Protein AF-A0A2I0D7V6-F1 (afdb_monomer_lite)

Foldseek 3Di:
DVQQDDFDPVQVLECSVVLSVLSVVVPDPDDDDPDDPDDDDDDCPDSCNPVVLVHLVVQLVSLVVNDDPDDVSVCSNVVSVVVNVDDPVRVVVVVVVVPD

Radius of gyration: 15.35 Å; chains: 1; bounding box: 47×31×30 Å

Structure (mmCIF, N/CA/C/O backbone):
data_AF-A0A2I0D7V6-F1
#
_entry.id   AF-A0A2I0D7V6-F1
#
loop_
_atom_site.group_PDB
_atom_site.id
_atom_site.type_symbol
_atom_site.label_atom_id
_atom_site.label_alt_id
_atom_site.label_comp_id
_atom_site.label_asym_id
_atom_site.label_entity_id
_atom_site.label_seq_id
_atom_site.pdbx_PDB_ins_code
_atom_site.Cartn_x
_atom_site.Cartn_y
_atom_site.Cartn_z
_atom_site.occupancy
_atom_site.B_iso_or_equiv
_atom_site.auth_seq_id
_atom_site.auth_comp_id
_atom_site.auth_asym_id
_atom_site.auth_atom_id
_atom_site.pdbx_PDB_model_num
ATOM 1 N N . ILE A 1 1 ? -17.480 -11.153 3.164 1.00 67.88 1 ILE A N 1
ATOM 2 C CA . ILE A 1 1 ? -17.990 -10.578 1.887 1.00 67.88 1 ILE A CA 1
ATOM 3 C C . ILE A 1 1 ? -19.331 -9.864 2.064 1.00 67.88 1 ILE A C 1
ATOM 5 O O . ILE A 1 1 ? -19.375 -8.680 1.766 1.00 67.88 1 ILE A O 1
ATOM 9 N N . ARG A 1 2 ? -20.379 -10.496 2.623 1.00 86.50 2 ARG A N 1
ATOM 10 C 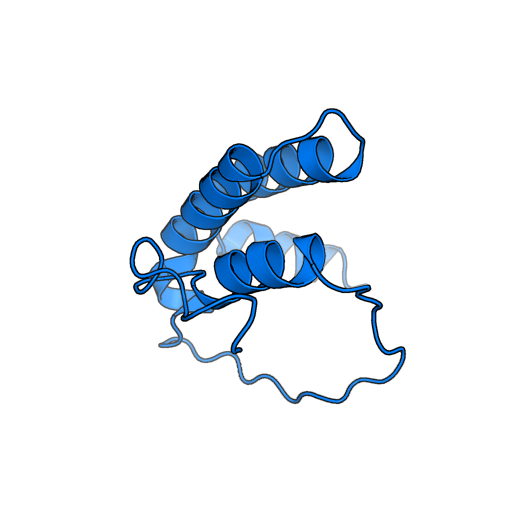CA . ARG A 1 2 ? -21.712 -9.866 2.809 1.00 86.50 2 ARG A CA 1
ATOM 11 C C . ARG A 1 2 ? -21.682 -8.461 3.445 1.00 86.50 2 ARG A C 1
ATOM 13 O O . ARG A 1 2 ? -22.418 -7.591 3.012 1.00 86.50 2 ARG A O 1
ATOM 20 N N . L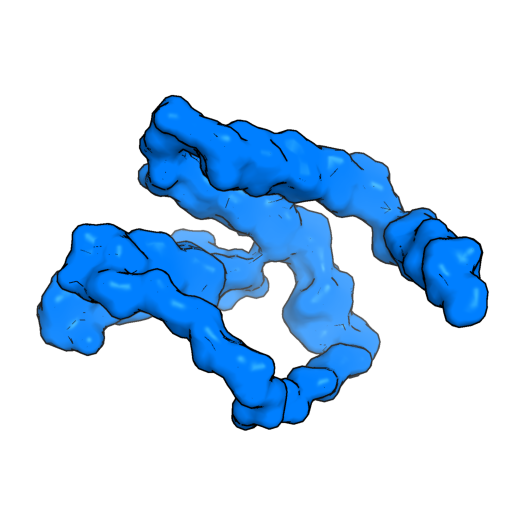YS A 1 3 ? -20.789 -8.223 4.416 1.00 89.62 3 LYS A N 1
ATOM 21 C CA . LYS A 1 3 ? -20.640 -6.921 5.100 1.00 89.62 3 LYS A CA 1
ATOM 22 C C . LYS A 1 3 ? -19.819 -5.872 4.331 1.00 89.62 3 LYS A C 1
ATOM 24 O O . LYS A 1 3 ? -20.085 -4.687 4.455 1.00 89.62 3 LYS A O 1
ATOM 29 N N . VAL A 1 4 ? -18.805 -6.297 3.577 1.00 90.06 4 VAL A N 1
ATOM 30 C CA . VAL A 1 4 ? -17.781 -5.412 2.974 1.00 90.06 4 VAL A CA 1
ATOM 31 C C . VAL A 1 4 ? -18.062 -5.154 1.487 1.00 90.06 4 VAL A C 1
ATOM 33 O O . VAL A 1 4 ? -17.552 -4.200 0.895 1.00 90.06 4 VAL A O 1
ATOM 36 N N . GLY A 1 5 ? -18.890 -5.995 0.866 1.00 92.38 5 GLY A N 1
ATOM 37 C CA . GLY A 1 5 ? -19.150 -5.995 -0.567 1.00 92.38 5 GLY A CA 1
ATOM 38 C C . GLY A 1 5 ? -17.949 -6.482 -1.381 1.00 92.38 5 GLY A C 1
ATOM 39 O O . GLY A 1 5 ? -17.081 -7.196 -0.877 1.00 92.38 5 GLY A O 1
ATOM 40 N N . ASN A 1 6 ? -17.914 -6.074 -2.648 1.00 93.44 6 ASN A N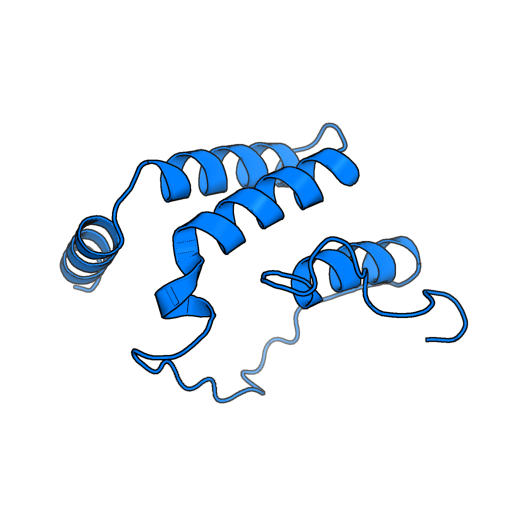 1
ATOM 41 C CA . ASN A 1 6 ? -16.913 -6.509 -3.621 1.00 93.44 6 ASN A CA 1
ATOM 42 C C . ASN A 1 6 ? -15.638 -5.650 -3.592 1.00 93.44 6 ASN A C 1
ATOM 44 O O . ASN A 1 6 ? -15.565 -4.594 -2.940 1.00 93.44 6 ASN A O 1
ATOM 48 N N . TYR A 1 7 ? -14.638 -6.109 -4.346 1.00 94.31 7 TYR A N 1
ATOM 49 C CA . TYR A 1 7 ? -13.409 -5.370 -4.603 1.00 94.31 7 TYR A CA 1
ATOM 50 C C . TYR A 1 7 ? -13.689 -3.989 -5.225 1.00 94.31 7 TYR A C 1
ATOM 52 O O . TYR A 1 7 ? -14.518 -3.876 -6.132 1.00 94.31 7 TYR A O 1
ATOM 60 N N . PRO A 1 8 ? -12.974 -2.928 -4.807 1.00 93.31 8 PRO A N 1
ATOM 61 C CA . PRO A 1 8 ? -13.159 -1.595 -5.373 1.00 93.31 8 PRO A CA 1
ATOM 62 C C . PRO A 1 8 ? -12.769 -1.532 -6.855 1.00 93.31 8 PRO A C 1
ATOM 64 O O . PRO A 1 8 ? -11.623 -1.793 -7.222 1.00 93.31 8 PRO A O 1
ATOM 67 N N . TYR A 1 9 ? -13.695 -1.115 -7.720 1.00 94.88 9 TYR A N 1
ATOM 68 C CA . TYR A 1 9 ? -13.440 -1.018 -9.164 1.00 94.88 9 TYR A CA 1
ATOM 69 C C . TYR A 1 9 ? -12.459 0.113 -9.540 1.00 94.88 9 TYR A C 1
ATOM 71 O O . TYR A 1 9 ? -11.718 -0.006 -10.524 1.00 94.88 9 TYR A O 1
ATOM 79 N N . LYS A 1 10 ? -12.395 1.180 -8.722 1.00 95.06 10 LYS A N 1
ATOM 80 C CA . LYS A 1 10 ? -11.469 2.329 -8.859 1.00 95.06 10 LYS A CA 1
ATOM 81 C C . LYS A 1 10 ? -10.010 1.879 -9.023 1.00 95.06 10 LYS A C 1
ATOM 83 O O . LYS A 1 10 ? -9.290 2.422 -9.855 1.00 95.06 10 LYS A O 1
ATOM 88 N N . TYR A 1 11 ? -9.601 0.833 -8.302 1.00 95.75 11 TYR A N 1
ATOM 89 C CA . TYR A 1 11 ? -8.209 0.372 -8.223 1.00 95.75 11 TYR A CA 1
ATOM 90 C C . TYR A 1 11 ? -7.940 -0.945 -8.974 1.00 95.75 11 TYR A C 1
ATOM 92 O O . TYR A 1 11 ? -6.883 -1.548 -8.816 1.00 95.75 11 TYR A O 1
ATOM 100 N N . ARG A 1 12 ? -8.847 -1.387 -9.858 1.00 94.69 12 ARG A N 1
ATOM 101 C CA . ARG A 1 12 ? -8.744 -2.676 -10.584 1.00 94.69 12 ARG A CA 1
ATOM 102 C C . ARG A 1 12 ? -7.456 -2.880 -11.389 1.00 94.69 12 ARG A C 1
ATOM 104 O O . ARG A 1 12 ? -7.056 -4.001 -11.664 1.00 94.69 12 ARG A O 1
ATOM 111 N N . ARG A 1 13 ? -6.808 -1.789 -11.813 1.00 93.06 13 ARG A N 1
ATOM 112 C CA . ARG A 1 13 ? -5.585 -1.843 -12.629 1.00 93.06 13 ARG A CA 1
ATOM 113 C C . ARG A 1 13 ? -4.318 -2.097 -11.799 1.00 93.06 13 ARG A C 1
ATOM 115 O O . ARG A 1 13 ? -3.312 -2.488 -12.395 1.00 93.06 13 ARG A O 1
ATOM 122 N N . ALA A 1 14 ? -4.354 -1.806 -10.492 1.00 95.25 14 ALA A N 1
ATOM 123 C CA . ALA A 1 14 ? -3.240 -1.888 -9.544 1.00 95.25 14 ALA A CA 1
ATOM 124 C C . ALA A 1 14 ? -3.712 -1.551 -8.110 1.00 95.25 14 ALA A C 1
ATOM 126 O O . ALA A 1 14 ? -4.366 -0.525 -7.921 1.00 95.25 14 ALA A O 1
ATOM 127 N N . SER A 1 15 ? -3.298 -2.341 -7.110 1.00 96.06 15 SER A N 1
ATOM 128 C CA . SER A 1 15 ? -3.590 -2.121 -5.674 1.00 96.06 15 SER A CA 1
ATOM 129 C C . SER A 1 15 ? -5.064 -2.287 -5.271 1.00 96.06 15 SER A C 1
ATOM 131 O O . SER A 1 15 ? -5.534 -1.672 -4.312 1.00 96.06 15 SER A O 1
ATOM 133 N N . GLN A 1 16 ? -5.804 -3.116 -6.009 1.00 96.12 16 GLN A N 1
ATOM 134 C CA . GLN A 1 16 ? -7.206 -3.429 -5.727 1.00 96.12 16 GLN A CA 1
ATOM 135 C C . GLN A 1 16 ? -7.381 -4.186 -4.403 1.00 96.12 16 GLN A C 1
ATOM 137 O O . GLN A 1 16 ? -8.291 -3.896 -3.628 1.00 96.12 16 GLN A O 1
ATOM 142 N N . ASP A 1 17 ? -6.482 -5.131 -4.156 1.00 95.06 17 ASP A N 1
ATOM 143 C CA . ASP A 1 17 ? -6.324 -5.893 -2.923 1.00 95.06 17 ASP A CA 1
ATOM 144 C C . ASP A 1 17 ? -6.054 -4.982 -1.724 1.00 95.06 17 ASP A C 1
ATOM 146 O O . ASP A 1 17 ? -6.774 -5.036 -0.731 1.00 95.06 17 ASP A O 1
ATOM 150 N N . TYR A 1 18 ? -5.097 -4.063 -1.854 1.00 96.25 18 TYR A N 1
ATOM 151 C CA . TYR A 1 18 ? -4.764 -3.087 -0.820 1.00 96.25 18 TYR A CA 1
ATOM 152 C C . TYR A 1 18 ? -5.979 -2.235 -0.430 1.00 96.25 18 TYR A C 1
ATOM 154 O O . TYR A 1 18 ? -6.282 -2.087 0.751 1.00 96.25 18 TYR A O 1
ATOM 162 N N . ALA A 1 19 ? -6.728 -1.729 -1.416 1.00 97.06 19 ALA A N 1
ATOM 163 C CA . ALA A 1 19 ? -7.957 -0.979 -1.161 1.00 97.06 19 ALA A CA 1
ATOM 164 C C . ALA A 1 19 ? -9.026 -1.830 -0.462 1.00 97.06 19 ALA A C 1
ATOM 166 O O . ALA A 1 19 ? -9.753 -1.343 0.404 1.00 97.06 19 ALA A O 1
ATOM 167 N N . PHE A 1 20 ? -9.131 -3.104 -0.838 1.00 96.56 20 PHE A N 1
ATOM 168 C CA . PHE A 1 20 ? -10.090 -4.015 -0.233 1.00 96.56 20 PHE A CA 1
ATOM 169 C C . PHE A 1 20 ? -9.747 -4.323 1.226 1.00 96.56 20 PHE A C 1
ATOM 171 O O . PHE A 1 20 ? -10.650 -4.308 2.060 1.00 96.56 20 PHE A O 1
ATOM 178 N N . PHE A 1 21 ? -8.464 -4.485 1.567 1.00 95.62 21 PHE A N 1
ATOM 179 C CA . PHE A 1 21 ? -8.038 -4.660 2.957 1.00 95.62 21 PHE A CA 1
ATOM 180 C C . PHE A 1 21 ? -8.471 -3.492 3.846 1.00 95.62 21 PHE A C 1
ATOM 182 O O . PHE A 1 21 ? -9.028 -3.735 4.912 1.00 95.62 21 PHE A O 1
ATOM 189 N N . PHE A 1 22 ? -8.342 -2.241 3.389 1.00 95.00 22 PHE A N 1
ATOM 190 C CA . PHE A 1 22 ? -8.854 -1.084 4.139 1.00 95.00 22 PHE A CA 1
ATOM 191 C C . PHE A 1 22 ? -10.363 -1.159 4.406 1.00 95.00 22 PHE A C 1
ATOM 193 O O . PHE A 1 22 ? -10.818 -0.758 5.476 1.00 95.00 22 PHE A O 1
ATOM 200 N N . LYS A 1 23 ? -11.150 -1.708 3.472 1.00 94.62 23 LYS A N 1
ATOM 201 C CA . LYS A 1 23 ? -12.582 -1.938 3.707 1.00 94.62 23 LYS A CA 1
ATOM 202 C C . LYS A 1 23 ? -12.828 -3.047 4.735 1.00 94.62 23 LYS A C 1
ATOM 204 O O . LYS A 1 23 ? -13.775 -2.946 5.505 1.00 94.62 23 LYS A O 1
ATOM 209 N N . ILE A 1 24 ? -12.004 -4.096 4.750 1.00 95.44 24 ILE A N 1
ATOM 210 C CA . ILE A 1 24 ? -12.136 -5.213 5.697 1.00 95.44 24 ILE A CA 1
ATOM 211 C C . ILE A 1 24 ? -11.800 -4.756 7.120 1.00 95.44 24 ILE A C 1
ATOM 213 O O . ILE A 1 24 ? -12.618 -4.933 8.018 1.00 95.44 24 ILE A O 1
ATOM 217 N N . ILE A 1 25 ? -10.634 -4.136 7.328 1.00 94.31 25 ILE A N 1
ATOM 218 C CA . ILE A 1 25 ? -10.131 -3.803 8.675 1.00 94.31 25 ILE A CA 1
ATOM 219 C C . ILE A 1 25 ? -10.992 -2.768 9.411 1.00 94.31 25 ILE A C 1
ATOM 221 O O . ILE A 1 25 ? -10.932 -2.664 10.629 1.00 94.31 25 ILE A O 1
ATOM 225 N N . LYS A 1 26 ? -11.827 -2.013 8.686 1.00 92.19 26 LYS A N 1
ATOM 226 C CA . LYS A 1 26 ? -12.821 -1.100 9.273 1.00 92.19 26 LYS A CA 1
ATOM 227 C C . LYS A 1 26 ? -13.980 -1.821 9.965 1.00 92.19 26 LYS A C 1
ATOM 229 O O . LYS A 1 26 ? -14.686 -1.210 10.758 1.00 92.19 26 LYS A O 1
ATOM 234 N N . HIS A 1 27 ? -14.211 -3.090 9.638 1.00 94.69 27 HIS A N 1
ATOM 235 C CA . HIS A 1 27 ? -15.340 -3.868 10.150 1.00 94.69 27 HIS A CA 1
ATOM 236 C C . HIS A 1 27 ? -14.919 -5.096 10.955 1.00 94.69 27 HIS A C 1
ATOM 238 O O . HIS A 1 27 ? -15.757 -5.676 11.641 1.00 94.69 27 HIS A O 1
ATOM 244 N N . PHE A 1 28 ? -13.655 -5.502 10.864 1.00 94.81 28 PHE A N 1
ATOM 245 C CA . PHE A 1 28 ? -13.149 -6.714 11.492 1.00 94.81 28 PHE A CA 1
ATOM 246 C C . PHE A 1 28 ? -11.779 -6.465 12.108 1.00 94.81 28 PHE A C 1
ATOM 248 O O . PHE A 1 28 ? -10.968 -5.719 11.557 1.00 94.81 28 PHE A O 1
ATOM 255 N N . LYS A 1 29 ? -11.507 -7.145 13.225 1.00 94.56 29 LYS A N 1
ATOM 256 C CA . LYS A 1 29 ? -10.165 -7.212 13.800 1.00 94.56 29 LYS A CA 1
ATOM 257 C C . LYS A 1 29 ? -9.232 -7.894 12.797 1.00 94.56 29 LYS A C 1
ATOM 259 O O . LYS A 1 29 ? -9.595 -8.914 12.213 1.00 94.56 29 LYS A O 1
ATOM 264 N N . ALA A 1 30 ? -8.051 -7.324 12.597 1.00 93.50 30 ALA A N 1
ATOM 265 C CA . ALA A 1 30 ? -7.034 -7.868 11.712 1.00 93.50 30 ALA A CA 1
ATOM 266 C C . ALA A 1 30 ? -5.695 -7.916 12.442 1.00 93.50 30 ALA A C 1
ATOM 268 O O . ALA A 1 30 ? -5.317 -6.961 13.119 1.00 93.50 30 ALA A O 1
ATOM 269 N N . GLU A 1 31 ? -4.992 -9.030 12.285 1.00 94.25 31 GLU A N 1
ATOM 270 C CA . GLU A 1 31 ? -3.703 -9.297 12.910 1.00 94.25 31 GLU A CA 1
ATOM 271 C C . GLU A 1 31 ? -2.791 -9.985 11.893 1.00 94.25 31 GLU A C 1
ATOM 273 O O . GLU A 1 31 ? -3.262 -10.656 10.972 1.00 94.25 31 GLU A O 1
ATOM 278 N N . ASN A 1 32 ? -1.482 -9.790 12.036 1.00 93.12 32 ASN A N 1
ATOM 279 C CA . ASN A 1 32 ? -0.513 -10.488 11.201 1.00 93.12 32 ASN A CA 1
ATOM 280 C C . ASN A 1 32 ? -0.293 -11.889 11.766 1.00 93.12 32 ASN A C 1
ATOM 282 O O . ASN A 1 32 ? 0.039 -12.030 12.941 1.00 93.12 32 ASN A O 1
ATOM 286 N N . TYR A 1 33 ? -0.432 -12.906 10.919 1.00 94.56 33 TYR A N 1
ATOM 287 C CA . TYR A 1 33 ? -0.058 -14.263 11.291 1.00 94.56 33 TYR A CA 1
ATOM 288 C C . TYR A 1 33 ? 1.477 -14.378 11.339 1.00 94.56 33 TYR A C 1
ATOM 290 O O . TYR A 1 33 ? 2.137 -13.843 10.442 1.00 94.56 33 TYR A O 1
ATOM 298 N N . PRO A 1 34 ? 2.065 -15.015 12.369 1.00 95.44 34 PRO A N 1
ATOM 299 C CA . PRO A 1 34 ? 3.518 -15.026 12.557 1.00 95.44 34 PRO A CA 1
ATOM 300 C C . PRO A 1 34 ? 4.257 -15.883 11.521 1.00 95.44 34 PRO A C 1
ATOM 302 O O . PRO A 1 34 ? 5.433 -15.645 11.251 1.00 95.44 34 PRO A O 1
ATOM 305 N N . GLU A 1 35 ? 3.580 -16.866 10.932 1.00 96.44 35 GLU A N 1
ATOM 306 C CA . GLU A 1 35 ? 4.177 -17.805 9.984 1.00 96.44 35 GLU A CA 1
ATOM 307 C C . GLU A 1 35 ? 4.042 -17.339 8.528 1.00 96.44 35 GLU A C 1
ATOM 309 O O . GLU A 1 35 ? 3.082 -16.669 8.134 1.00 96.44 35 GLU A O 1
ATOM 314 N N . ILE A 1 36 ? 5.003 -17.744 7.696 1.00 93.94 36 ILE A N 1
ATOM 315 C CA . ILE A 1 36 ? 4.990 -17.472 6.257 1.00 93.94 36 ILE A CA 1
ATOM 316 C C . ILE A 1 36 ? 4.117 -18.524 5.572 1.00 93.94 36 ILE A C 1
ATOM 318 O O . ILE A 1 36 ? 4.553 -19.644 5.329 1.00 93.94 36 ILE A O 1
ATOM 322 N N . LEU A 1 37 ? 2.890 -18.137 5.226 1.00 95.12 37 LEU A N 1
ATOM 323 C CA . LEU A 1 37 ? 1.910 -19.029 4.592 1.00 95.12 37 LEU A CA 1
ATOM 324 C C . LEU A 1 37 ? 1.786 -18.836 3.071 1.0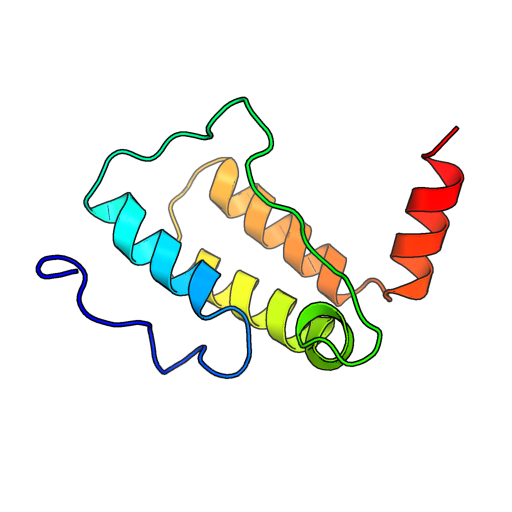0 95.12 37 LEU A C 1
ATOM 326 O O . LEU A 1 37 ? 0.934 -19.452 2.435 1.00 95.12 37 LEU A O 1
ATOM 330 N N . VAL A 1 38 ? 2.589 -17.948 2.471 1.00 92.56 38 VAL A N 1
ATOM 331 C CA . VAL A 1 38 ? 2.460 -17.570 1.055 1.00 92.56 38 VAL A CA 1
ATOM 332 C C . VAL A 1 38 ? 3.813 -17.579 0.354 1.00 92.56 38 VAL A C 1
ATOM 334 O O . VAL A 1 38 ? 4.725 -16.845 0.734 1.00 92.56 38 VAL A O 1
ATOM 337 N N . ASN A 1 39 ? 3.890 -18.327 -0.747 1.00 92.25 39 ASN A N 1
ATOM 338 C CA . ASN A 1 39 ? 4.996 -18.269 -1.698 1.00 92.25 39 ASN A CA 1
ATOM 339 C C . ASN A 1 39 ? 4.657 -17.285 -2.824 1.00 92.25 39 ASN A C 1
ATOM 341 O O . ASN A 1 39 ? 3.782 -17.539 -3.648 1.00 92.25 39 ASN A O 1
ATOM 345 N N . TYR A 1 40 ? 5.346 -16.144 -2.856 1.00 88.38 40 TYR A N 1
ATOM 346 C CA . TYR A 1 40 ? 5.154 -15.113 -3.876 1.00 88.38 40 TYR A CA 1
ATOM 347 C C . TYR A 1 40 ? 6.243 -15.180 -4.953 1.00 88.38 40 TYR A C 1
ATOM 349 O O . TYR A 1 40 ? 7.433 -15.091 -4.649 1.00 88.38 40 TYR A O 1
ATOM 357 N N . ILE A 1 41 ? 5.829 -15.253 -6.220 1.00 88.69 41 ILE A N 1
ATOM 358 C CA . ILE A 1 41 ? 6.728 -15.252 -7.380 1.00 88.69 41 ILE A CA 1
ATOM 359 C C . ILE A 1 41 ? 6.731 -13.858 -8.017 1.00 88.69 41 ILE A C 1
ATOM 361 O O . ILE A 1 41 ? 5.692 -13.317 -8.397 1.00 88.69 41 ILE A O 1
ATOM 365 N N . SER A 1 42 ? 7.918 -13.260 -8.145 1.00 84.56 42 SER A N 1
ATOM 366 C CA . SER A 1 42 ? 8.094 -11.930 -8.737 1.00 84.56 42 SER A CA 1
ATOM 367 C C . SER A 1 42 ? 8.651 -12.012 -10.153 1.00 84.56 42 SER A C 1
ATOM 369 O O . SER A 1 42 ? 9.864 -11.992 -10.346 1.00 84.56 42 SER A O 1
ATOM 371 N N . GLU A 1 43 ? 7.777 -11.972 -11.153 1.00 90.06 43 GLU A N 1
ATOM 372 C CA . GLU A 1 43 ? 8.201 -11.986 -12.555 1.00 90.06 43 GLU A CA 1
ATOM 373 C C . GLU A 1 43 ? 8.426 -10.581 -13.149 1.00 90.06 43 GLU A C 1
ATOM 375 O O . GLU A 1 43 ? 7.799 -9.599 -12.707 1.00 90.06 43 GLU A O 1
ATOM 380 N N . PRO A 1 44 ? 9.256 -10.456 -14.207 1.00 87.88 44 PRO A N 1
ATOM 381 C CA . PRO A 1 44 ? 9.433 -9.207 -14.952 1.00 87.88 44 PRO A CA 1
ATOM 382 C C . PRO A 1 44 ? 8.127 -8.670 -15.549 1.00 87.88 44 PRO A C 1
ATOM 384 O O . PRO A 1 44 ? 7.936 -7.462 -15.657 1.00 87.88 44 PRO A O 1
ATOM 387 N N . ASN A 1 45 ? 7.193 -9.556 -15.895 1.00 90.44 45 ASN A N 1
ATOM 388 C CA . ASN A 1 45 ? 5.917 -9.174 -16.493 1.00 90.44 45 ASN A CA 1
ATOM 389 C C . ASN A 1 45 ? 4.785 -8.966 -15.478 1.00 90.44 45 ASN A C 1
ATOM 391 O O . ASN A 1 45 ? 3.698 -8.539 -15.870 1.00 90.44 45 ASN A O 1
ATOM 395 N N . SER A 1 46 ? 5.040 -9.187 -14.184 1.00 89.19 46 SER A N 1
ATOM 396 C CA . SER A 1 46 ? 4.040 -9.001 -13.131 1.00 89.19 46 SER A CA 1
ATOM 397 C C . SER A 1 46 ? 3.549 -7.552 -13.036 1.00 89.19 46 SER A C 1
ATOM 399 O O . SER A 1 46 ? 4.263 -6.592 -13.353 1.00 89.19 46 SER A O 1
ATOM 401 N N . ILE A 1 47 ? 2.330 -7.378 -12.517 1.00 87.19 47 ILE A N 1
ATOM 402 C CA . ILE A 1 47 ? 1.749 -6.057 -12.232 1.00 87.19 47 ILE A CA 1
ATOM 403 C C . ILE A 1 47 ? 2.672 -5.272 -11.285 1.00 87.19 47 ILE A C 1
ATOM 405 O O . ILE A 1 47 ? 2.951 -4.100 -11.549 1.00 87.19 47 ILE A O 1
ATOM 409 N N . SER A 1 48 ? 3.194 -5.932 -10.239 1.00 85.75 48 SER A N 1
ATOM 410 C CA . SER A 1 48 ? 4.223 -5.456 -9.287 1.00 85.75 48 SER A CA 1
ATOM 411 C C . SER A 1 48 ? 5.448 -4.853 -9.964 1.00 85.75 48 SER A C 1
ATOM 413 O O . SER A 1 48 ? 5.974 -3.839 -9.502 1.00 85.75 48 SER A O 1
ATOM 415 N N . THR A 1 49 ? 5.861 -5.424 -11.095 1.00 87.62 49 THR A N 1
ATOM 416 C CA . THR A 1 49 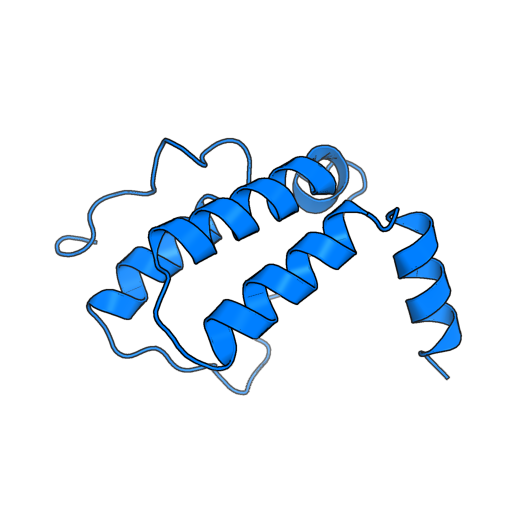? 6.968 -4.907 -11.894 1.00 87.62 49 THR A CA 1
ATOM 417 C C . THR A 1 49 ? 6.531 -3.792 -12.839 1.00 87.62 49 THR A C 1
ATOM 419 O O . THR A 1 49 ? 7.031 -2.671 -12.732 1.00 87.62 49 THR A O 1
ATOM 422 N N . LYS A 1 50 ? 5.599 -4.074 -13.755 1.00 92.19 50 LYS A N 1
ATOM 423 C CA . LYS A 1 50 ? 5.263 -3.171 -14.868 1.00 92.19 50 LYS A CA 1
ATOM 424 C C . LYS A 1 50 ? 4.517 -1.916 -14.427 1.00 92.19 50 LYS A C 1
ATOM 426 O O . LYS A 1 50 ? 4.648 -0.867 -15.046 1.00 92.19 50 LYS A O 1
ATOM 431 N N . LYS A 1 51 ? 3.738 -2.003 -13.347 1.00 93.06 51 LYS A N 1
ATOM 432 C CA . LYS A 1 51 ? 2.863 -0.922 -12.870 1.00 93.06 51 LYS A CA 1
ATOM 433 C C . LYS A 1 51 ? 3.279 -0.390 -11.500 1.00 93.06 51 LYS A C 1
ATOM 435 O O . LYS A 1 51 ? 2.441 0.152 -10.786 1.00 93.06 51 LYS A O 1
ATOM 440 N N . ARG A 1 52 ? 4.562 -0.501 -11.126 1.00 92.06 52 ARG A N 1
ATOM 441 C CA . ARG A 1 52 ? 5.071 -0.055 -9.813 1.00 92.06 52 ARG A CA 1
ATOM 442 C C . ARG A 1 52 ? 4.662 1.381 -9.478 1.00 92.06 52 ARG A C 1
ATOM 444 O O . ARG A 1 52 ? 4.116 1.609 -8.407 1.00 92.06 52 ARG A O 1
ATOM 451 N N . LYS A 1 53 ? 4.900 2.347 -10.376 1.00 93.75 53 LYS A N 1
ATOM 452 C CA . LYS A 1 53 ? 4.544 3.759 -10.126 1.00 93.75 53 LYS A CA 1
ATOM 453 C C . LYS A 1 53 ? 3.042 3.927 -9.879 1.00 93.75 53 LYS A C 1
ATOM 455 O O . LYS A 1 53 ? 2.661 4.551 -8.897 1.00 93.75 53 LYS A O 1
ATOM 460 N N . LEU A 1 54 ? 2.207 3.293 -10.707 1.00 96.38 54 LEU A N 1
ATOM 461 C CA . LEU A 1 54 ? 0.752 3.310 -10.541 1.00 96.38 54 LEU A CA 1
ATOM 462 C C . LEU A 1 54 ? 0.315 2.674 -9.213 1.00 96.38 54 LEU A C 1
ATOM 464 O O . LEU A 1 54 ? -0.560 3.212 -8.549 1.00 96.38 54 LEU A O 1
ATOM 468 N N . GLN A 1 55 ? 0.933 1.567 -8.796 1.00 95.69 55 GLN A N 1
ATOM 469 C CA . GLN A 1 55 ? 0.638 0.950 -7.499 1.00 95.69 55 GLN A CA 1
ATOM 470 C C . GLN A 1 55 ? 0.977 1.867 -6.334 1.00 95.69 55 GLN A C 1
ATOM 472 O O . GLN A 1 55 ? 0.177 2.021 -5.420 1.00 95.69 55 GLN A O 1
ATOM 477 N N . VAL A 1 56 ? 2.160 2.482 -6.349 1.00 96.19 56 VAL A N 1
ATOM 478 C CA . VAL A 1 56 ? 2.566 3.385 -5.266 1.00 96.19 56 VAL A CA 1
ATOM 479 C C . VAL A 1 56 ? 1.650 4.612 -5.225 1.00 96.19 56 VAL A C 1
ATOM 481 O O . VAL A 1 56 ? 1.191 4.983 -4.148 1.00 96.19 56 VAL A O 1
ATOM 484 N N . TYR A 1 57 ? 1.307 5.176 -6.384 1.00 97.06 57 TYR A N 1
ATOM 485 C CA . TYR A 1 57 ? 0.344 6.272 -6.485 1.00 97.06 57 TYR A CA 1
ATOM 486 C C . TYR A 1 57 ? -1.034 5.882 -5.931 1.00 97.06 57 TYR A C 1
ATOM 488 O O . TYR A 1 57 ? -1.561 6.557 -5.050 1.00 97.06 57 TYR A O 1
ATOM 496 N N . ASN A 1 58 ? -1.580 4.739 -6.357 1.00 97.69 58 ASN A N 1
ATOM 497 C CA . ASN A 1 58 ? -2.861 4.243 -5.854 1.00 97.69 58 ASN A CA 1
ATOM 498 C C . ASN A 1 58 ? -2.820 3.993 -4.343 1.00 97.69 58 ASN A C 1
ATOM 500 O O . ASN A 1 58 ? -3.775 4.324 -3.653 1.00 97.69 58 ASN A O 1
ATOM 504 N N . ARG A 1 59 ? -1.718 3.460 -3.801 1.00 97.06 59 ARG A N 1
ATOM 505 C CA . ARG A 1 59 ? -1.554 3.269 -2.351 1.00 97.06 59 ARG A CA 1
ATOM 506 C C . ARG A 1 59 ? -1.596 4.587 -1.585 1.00 97.06 59 ARG A C 1
ATOM 508 O O . ARG A 1 59 ? -2.186 4.606 -0.512 1.00 97.06 59 ARG A O 1
ATOM 515 N N . ILE A 1 60 ? -1.018 5.668 -2.118 1.00 97.81 60 ILE A N 1
ATOM 516 C CA . ILE A 1 60 ? -1.121 7.008 -1.514 1.00 97.81 60 ILE A CA 1
ATOM 517 C C . ILE A 1 60 ? -2.581 7.448 -1.479 1.00 97.81 60 ILE A C 1
ATOM 519 O O . ILE A 1 60 ? -3.073 7.781 -0.406 1.00 97.81 60 ILE A O 1
ATOM 523 N N . LEU A 1 61 ? -3.286 7.368 -2.613 1.00 97.81 61 LEU A N 1
ATOM 524 C CA . LEU A 1 61 ? -4.707 7.718 -2.679 1.00 97.81 61 LEU A CA 1
ATOM 525 C C . LEU A 1 61 ? -5.546 6.893 -1.700 1.00 97.81 61 LEU A C 1
ATOM 527 O O . LEU A 1 61 ? -6.371 7.447 -0.993 1.00 97.81 61 LEU A O 1
ATOM 531 N N . ILE A 1 62 ? -5.300 5.586 -1.598 1.00 97.81 62 ILE A N 1
ATOM 532 C CA . ILE A 1 62 ? -6.023 4.703 -0.673 1.00 97.81 62 ILE A CA 1
ATOM 533 C C . ILE A 1 62 ? -5.750 5.084 0.787 1.00 97.81 62 ILE A C 1
ATOM 535 O O . ILE A 1 62 ? -6.675 5.063 1.594 1.00 97.81 62 ILE A O 1
ATOM 539 N N . ILE A 1 63 ? -4.506 5.427 1.141 1.00 97.50 63 ILE A N 1
ATOM 540 C CA . ILE A 1 63 ? -4.178 5.879 2.501 1.00 97.50 63 ILE A CA 1
ATOM 541 C C . ILE A 1 63 ? -4.872 7.211 2.797 1.00 97.50 63 ILE A C 1
ATOM 543 O O . ILE A 1 63 ? -5.406 7.364 3.888 1.00 97.50 63 ILE A O 1
ATOM 547 N N . ILE A 1 64 ? -4.903 8.141 1.837 1.00 96.81 64 ILE A N 1
ATOM 548 C CA . ILE A 1 64 ? -5.589 9.434 1.976 1.00 96.81 64 ILE A CA 1
ATOM 549 C C . ILE A 1 64 ? -7.111 9.237 2.109 1.00 96.81 64 ILE A C 1
ATOM 551 O O . ILE A 1 64 ? -7.712 9.775 3.033 1.00 96.81 64 ILE A O 1
ATOM 555 N N . ASP A 1 65 ? -7.719 8.392 1.269 1.00 95.81 65 ASP A N 1
ATOM 556 C CA . ASP A 1 65 ? -9.152 8.040 1.306 1.00 95.81 65 ASP A CA 1
ATOM 557 C C . ASP A 1 65 ? -9.567 7.411 2.660 1.00 95.81 65 ASP A C 1
ATOM 559 O O . ASP A 1 65 ? -10.747 7.371 3.009 1.00 95.81 65 ASP A O 1
ATOM 563 N N . ASN A 1 66 ? -8.610 6.866 3.419 1.00 95.62 66 ASN A N 1
ATOM 564 C CA . ASN A 1 66 ? -8.828 6.222 4.716 1.00 95.62 66 ASN A CA 1
ATOM 565 C C . ASN A 1 66 ? -8.012 6.886 5.837 1.00 95.62 66 ASN A C 1
ATOM 567 O O . ASN A 1 66 ? -7.690 6.232 6.832 1.00 95.62 66 ASN A O 1
ATOM 571 N N . PHE A 1 67 ? -7.637 8.153 5.658 1.00 96.19 67 PHE A N 1
ATOM 572 C CA . PHE A 1 67 ? -6.711 8.827 6.553 1.00 96.19 67 PHE A CA 1
ATOM 573 C C . PHE A 1 67 ? -7.333 9.081 7.924 1.00 96.19 67 PHE A C 1
ATOM 575 O O . PHE A 1 67 ? -8.509 9.415 8.056 1.00 96.19 67 PHE A O 1
ATOM 582 N N . TYR A 1 68 ? -6.497 8.966 8.946 1.00 95.19 68 TYR A N 1
ATOM 583 C CA . TYR A 1 68 ? -6.758 9.450 10.291 1.00 95.19 68 TYR A CA 1
ATOM 584 C C . TYR A 1 68 ? -5.453 10.027 10.841 1.00 95.19 68 TYR A C 1
ATOM 586 O O . TYR A 1 68 ? -4.362 9.609 10.437 1.00 95.19 68 TYR A O 1
ATOM 594 N N . PHE A 1 69 ? -5.540 10.990 11.755 1.00 95.88 69 PHE A N 1
ATOM 595 C CA . PHE A 1 69 ? -4.345 11.546 12.382 1.00 95.88 69 PHE A CA 1
ATOM 596 C C . PHE A 1 69 ? -3.697 10.494 13.286 1.00 95.88 69 PHE A C 1
ATOM 598 O O . PHE A 1 69 ? -4.247 10.107 14.314 1.00 95.88 69 PHE A O 1
ATOM 605 N N . GLY A 1 70 ? -2.531 9.997 12.873 1.00 95.62 70 GLY A N 1
ATOM 606 C CA . GLY A 1 70 ? -1.798 8.972 13.604 1.00 95.62 70 GLY A CA 1
ATOM 607 C C . GLY A 1 70 ? -0.485 8.583 12.933 1.00 95.62 70 GLY A C 1
ATOM 608 O O . GLY A 1 70 ? -0.230 8.895 11.768 1.00 95.62 70 GLY A O 1
ATOM 609 N N . TYR A 1 71 ? 0.350 7.855 13.673 1.00 96.12 71 TYR A N 1
ATOM 610 C CA . TYR A 1 71 ? 1.685 7.463 13.219 1.00 96.12 71 TYR A CA 1
ATOM 611 C C . TYR A 1 71 ? 1.661 6.647 11.913 1.00 96.12 71 TYR A C 1
ATOM 613 O O . TYR A 1 71 ? 2.426 6.928 10.987 1.00 96.12 71 TYR A O 1
ATOM 621 N N . TYR A 1 72 ? 0.769 5.653 11.803 1.00 94.31 72 TYR A N 1
ATOM 622 C CA . TYR A 1 72 ? 0.751 4.733 10.660 1.00 94.31 72 TYR A CA 1
ATOM 623 C C . TYR A 1 72 ? 0.335 5.392 9.335 1.00 94.31 72 TYR A C 1
ATOM 625 O O . TYR A 1 72 ? 1.067 5.204 8.358 1.00 94.31 72 TYR A O 1
ATOM 633 N N . PRO A 1 73 ? -0.759 6.180 9.251 1.00 95.12 73 PRO A N 1
ATOM 634 C CA . PRO A 1 73 ? -1.117 6.862 8.008 1.00 95.12 73 PRO A CA 1
ATOM 635 C C . PRO A 1 73 ? -0.052 7.865 7.559 1.00 95.12 73 PRO A C 1
ATOM 637 O O . PRO A 1 73 ? 0.338 7.838 6.393 1.00 95.12 73 PRO A O 1
ATOM 640 N N . ILE A 1 74 ? 0.496 8.673 8.477 1.00 97.38 74 ILE A N 1
ATOM 641 C CA . ILE A 1 74 ? 1.542 9.667 8.172 1.00 97.38 74 ILE A CA 1
ATOM 642 C C 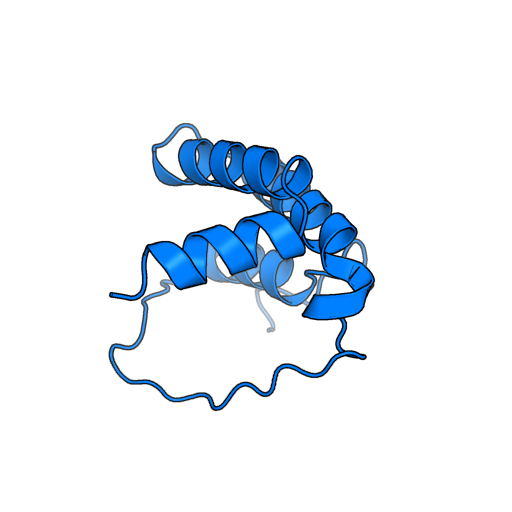. ILE A 1 74 ? 2.793 8.978 7.614 1.00 97.38 74 ILE A C 1
ATOM 644 O O . ILE A 1 74 ? 3.250 9.292 6.511 1.00 97.38 74 ILE A O 1
ATOM 648 N N . LYS A 1 75 ? 3.311 7.968 8.329 1.00 97.38 75 LYS A N 1
ATOM 649 C CA . LYS A 1 75 ? 4.450 7.155 7.872 1.00 97.38 75 LYS A CA 1
ATOM 650 C C . LYS A 1 75 ? 4.155 6.473 6.536 1.00 97.38 75 LYS A C 1
ATOM 652 O O . LYS A 1 75 ? 5.040 6.361 5.688 1.00 97.38 75 LYS A O 1
ATOM 657 N N . GLY A 1 76 ? 2.922 6.007 6.348 1.00 95.69 76 GLY A N 1
ATOM 658 C CA . GLY A 1 76 ? 2.449 5.370 5.127 1.00 95.69 76 GLY A CA 1
ATOM 659 C C . GLY A 1 76 ? 2.506 6.303 3.920 1.00 95.69 76 GLY A C 1
ATOM 660 O O . GLY A 1 76 ? 3.079 5.924 2.896 1.00 95.69 76 GLY A O 1
ATOM 661 N N . VAL A 1 77 ? 1.964 7.518 4.033 1.00 96.75 77 VAL A N 1
ATOM 662 C CA . VAL A 1 77 ? 2.015 8.528 2.964 1.00 96.75 77 VAL A CA 1
ATOM 663 C C . VAL A 1 77 ? 3.464 8.887 2.655 1.00 96.75 77 VAL A C 1
ATOM 665 O O . VAL A 1 77 ? 3.896 8.713 1.516 1.00 96.75 77 VAL A O 1
ATOM 668 N N . PHE A 1 78 ? 4.240 9.277 3.670 1.00 96.62 78 PHE A N 1
ATOM 669 C CA . PHE A 1 78 ? 5.639 9.674 3.504 1.00 96.62 78 PHE A CA 1
ATOM 670 C C . PHE A 1 78 ? 6.470 8.595 2.795 1.00 96.62 78 PHE A C 1
ATOM 672 O O . PHE A 1 78 ? 7.118 8.859 1.780 1.00 96.62 78 PHE A O 1
ATOM 679 N N . ARG A 1 79 ? 6.381 7.338 3.254 1.00 95.25 79 ARG A N 1
ATOM 680 C CA . ARG A 1 79 ? 7.085 6.205 2.636 1.00 95.25 79 ARG A CA 1
ATOM 681 C C . ARG A 1 79 ? 6.715 6.028 1.165 1.00 95.25 79 ARG A C 1
ATOM 683 O O . ARG A 1 79 ? 7.592 5.739 0.353 1.00 95.25 79 ARG A O 1
ATOM 690 N N . ASN A 1 80 ? 5.434 6.131 0.811 1.00 95.69 80 ASN A N 1
ATOM 691 C CA . ASN A 1 80 ? 5.017 5.933 -0.576 1.00 95.69 80 ASN A CA 1
ATOM 692 C C . ASN A 1 80 ? 5.396 7.124 -1.469 1.00 95.69 80 ASN A C 1
ATOM 694 O O . ASN A 1 80 ? 5.776 6.900 -2.615 1.00 95.69 80 ASN A O 1
ATOM 698 N N . VAL A 1 81 ? 5.386 8.356 -0.953 1.00 95.75 81 VAL A N 1
ATOM 699 C CA . VAL A 1 81 ? 5.900 9.527 -1.683 1.00 95.75 81 VAL A CA 1
ATOM 700 C C . VAL A 1 81 ? 7.380 9.336 -2.018 1.00 95.75 81 VAL A C 1
ATOM 702 O O . VAL A 1 81 ? 7.758 9.447 -3.183 1.00 95.75 81 VAL A O 1
ATOM 705 N N . LEU A 1 82 ? 8.202 8.919 -1.048 1.00 93.75 82 LEU A N 1
ATOM 706 C CA . LEU A 1 82 ? 9.603 8.577 -1.314 1.00 93.75 82 LEU A CA 1
ATOM 707 C C . LEU A 1 82 ? 9.729 7.486 -2.391 1.00 93.75 82 LEU A C 1
ATOM 709 O O . LEU A 1 82 ? 10.524 7.606 -3.318 1.00 93.75 82 LEU A O 1
ATOM 713 N N . LEU A 1 83 ? 8.910 6.432 -2.331 1.00 92.44 83 LEU A N 1
ATOM 714 C CA . LEU A 1 83 ? 8.947 5.352 -3.325 1.00 92.44 83 LEU A CA 1
ATOM 715 C C . LEU A 1 83 ? 8.535 5.782 -4.742 1.00 92.44 83 LEU A C 1
ATOM 717 O O . LEU A 1 83 ? 8.968 5.125 -5.696 1.00 92.44 83 LEU A O 1
ATOM 721 N N . LEU A 1 84 ? 7.714 6.828 -4.896 1.00 92.25 84 LEU A N 1
ATOM 722 C CA . LEU A 1 84 ? 7.378 7.399 -6.206 1.00 92.25 84 LEU A CA 1
ATOM 723 C C . LEU A 1 84 ? 8.571 8.108 -6.842 1.00 92.25 84 LEU A C 1
ATOM 725 O O . LEU A 1 84 ? 8.780 7.964 -8.048 1.00 92.25 84 LEU A O 1
ATOM 729 N N . LEU A 1 85 ? 9.339 8.839 -6.032 1.00 90.00 85 LEU A N 1
ATOM 730 C CA . LEU A 1 85 ? 10.517 9.584 -6.474 1.00 90.00 85 LEU A CA 1
ATOM 731 C C . LEU A 1 85 ? 11.679 8.644 -6.814 1.00 90.00 85 LEU A C 1
ATOM 733 O O . LEU A 1 85 ? 12.418 8.871 -7.768 1.00 90.00 85 LEU A O 1
ATOM 737 N N . LEU A 1 86 ? 11.813 7.547 -6.067 1.00 88.50 86 LEU A N 1
ATOM 738 C CA . LEU A 1 86 ? 12.891 6.588 -6.267 1.00 88.50 86 LEU A CA 1
ATOM 739 C C . LEU A 1 86 ? 12.582 5.594 -7.394 1.00 88.50 86 LEU A C 1
ATOM 741 O O . LEU A 1 86 ? 11.554 4.901 -7.400 1.00 88.50 86 LEU A O 1
ATOM 745 N N . SER A 1 87 ? 13.531 5.457 -8.321 1.00 81.81 87 SER A N 1
ATOM 746 C CA . SER A 1 87 ? 13.494 4.416 -9.345 1.00 81.81 87 SER A CA 1
ATOM 747 C C . SER A 1 87 ? 13.655 3.026 -8.722 1.00 81.81 87 SER A C 1
ATOM 749 O O . SER A 1 87 ? 14.224 2.850 -7.640 1.00 81.81 87 SER A O 1
ATOM 751 N N . ARG A 1 88 ? 13.167 2.001 -9.429 1.00 78.19 88 ARG A N 1
ATOM 752 C CA . ARG A 1 88 ? 13.323 0.611 -8.985 1.00 78.19 88 ARG A CA 1
ATOM 753 C C . ARG A 1 88 ? 14.799 0.228 -8.852 1.00 78.19 88 ARG A C 1
ATOM 755 O O . ARG A 1 88 ? 15.186 -0.350 -7.842 1.00 78.19 88 ARG A O 1
ATOM 762 N N . THR A 1 89 ? 15.614 0.624 -9.827 1.00 78.69 89 THR A N 1
ATOM 763 C CA . THR A 1 89 ? 17.056 0.359 -9.841 1.00 78.69 89 THR A CA 1
ATOM 764 C C . THR A 1 89 ? 17.757 0.965 -8.632 1.00 78.69 89 THR A C 1
ATOM 766 O O . THR A 1 89 ? 18.603 0.309 -8.031 1.00 78.69 89 THR A O 1
ATOM 769 N N . PHE A 1 90 ? 17.367 2.170 -8.217 1.00 82.62 90 PHE A N 1
ATOM 770 C CA . PHE A 1 90 ? 17.911 2.797 -7.019 1.00 82.62 90 PHE A CA 1
ATOM 771 C C . PHE A 1 90 ? 17.524 2.035 -5.747 1.00 82.62 90 PHE A C 1
ATOM 773 O O . PHE A 1 90 ? 18.388 1.706 -4.936 1.00 82.62 90 PHE A O 1
ATOM 780 N N . THR A 1 91 ? 16.247 1.662 -5.598 1.00 81.62 91 THR A N 1
ATOM 781 C CA . THR A 1 91 ? 15.811 0.871 -4.435 1.00 81.62 91 THR A CA 1
ATOM 782 C C . THR A 1 91 ? 16.466 -0.509 -4.372 1.00 81.62 91 THR A C 1
ATOM 784 O O . THR A 1 91 ? 16.771 -0.987 -3.281 1.00 81.62 91 THR A O 1
ATOM 787 N N . ASP A 1 92 ? 16.719 -1.140 -5.519 1.00 82.94 92 ASP A N 1
ATOM 788 C CA . ASP A 1 92 ? 17.370 -2.450 -5.579 1.00 82.94 92 ASP A CA 1
ATOM 789 C C . ASP A 1 92 ? 18.869 -2.348 -5.257 1.00 82.94 92 ASP A C 1
ATOM 791 O O . ASP A 1 92 ? 19.401 -3.211 -4.561 1.00 82.94 92 ASP A O 1
ATOM 795 N N . ARG A 1 93 ? 19.542 -1.264 -5.675 1.00 86.81 93 ARG A N 1
ATOM 796 C CA . ARG A 1 93 ? 20.929 -0.967 -5.276 1.00 86.81 93 ARG A CA 1
ATOM 797 C C . ARG A 1 93 ? 21.049 -0.754 -3.770 1.00 86.81 93 ARG A C 1
ATOM 799 O O . ARG A 1 93 ? 21.897 -1.382 -3.150 1.00 86.81 93 ARG A O 1
ATOM 806 N N . ILE A 1 94 ? 20.163 0.047 -3.173 1.00 86.12 94 ILE A N 1
ATOM 807 C CA . ILE A 1 94 ? 20.138 0.241 -1.714 1.00 86.12 94 ILE A CA 1
ATOM 808 C C . ILE A 1 94 ? 19.952 -1.096 -0.996 1.00 86.12 94 ILE A C 1
ATOM 810 O O . ILE A 1 94 ? 20.684 -1.394 -0.060 1.00 86.12 94 ILE A O 1
ATOM 814 N N . LYS A 1 95 ? 19.008 -1.934 -1.441 1.00 83.94 95 LYS A N 1
ATOM 815 C CA . LYS A 1 95 ? 18.806 -3.257 -0.836 1.00 83.94 95 LYS A CA 1
ATOM 816 C C . LYS A 1 95 ? 20.048 -4.138 -0.918 1.00 83.94 95 LYS A C 1
ATOM 818 O O . LYS A 1 95 ? 20.312 -4.853 0.038 1.00 83.94 95 LYS A O 1
ATOM 823 N N . LYS A 1 96 ? 20.783 -4.103 -2.034 1.00 86.50 96 LYS A N 1
ATOM 824 C CA . LYS A 1 96 ? 22.048 -4.839 -2.182 1.00 86.50 96 LYS A CA 1
ATOM 825 C C . LYS A 1 96 ? 23.131 -4.327 -1.234 1.00 86.50 96 LYS A C 1
ATOM 827 O O . LYS A 1 96 ? 23.894 -5.134 -0.740 1.00 86.50 96 LYS A O 1
ATOM 832 N N . LEU A 1 97 ? 23.174 -3.022 -0.967 1.00 87.62 97 LEU A N 1
ATOM 833 C CA . LEU A 1 97 ? 24.121 -2.430 -0.015 1.00 87.62 97 LEU A CA 1
ATOM 834 C C . LEU A 1 97 ? 23.749 -2.727 1.447 1.00 87.62 97 LEU A C 1
ATOM 836 O O . LEU A 1 97 ? 24.630 -2.882 2.282 1.00 87.62 97 LEU A O 1
ATOM 840 N N . LEU A 1 98 ? 22.449 -2.792 1.759 1.00 85.38 98 LEU A N 1
ATOM 841 C CA . LEU A 1 98 ? 21.941 -3.070 3.109 1.00 85.38 98 LEU A CA 1
ATOM 842 C C . LEU A 1 98 ? 21.887 -4.565 3.448 1.00 85.38 98 LEU A C 1
ATOM 844 O O . LEU A 1 98 ? 21.932 -4.920 4.623 1.00 85.38 98 LEU A O 1
ATOM 848 N N . LYS A 1 99 ? 21.772 -5.443 2.443 1.00 62.34 99 LYS A N 1
ATOM 849 C CA . LYS A 1 99 ? 22.058 -6.871 2.598 1.00 62.34 99 LYS A CA 1
ATOM 850 C C . LYS A 1 99 ? 23.573 -7.032 2.689 1.00 62.34 99 LYS A C 1
ATOM 852 O O . LYS A 1 99 ? 24.231 -7.229 1.672 1.00 62.34 99 LYS A O 1
ATOM 857 N N . LYS A 1 100 ? 24.094 -6.880 3.902 1.00 47.47 100 LYS A N 1
ATOM 858 C CA . LYS A 1 100 ? 25.382 -7.459 4.268 1.00 47.47 100 LYS A CA 1
ATOM 859 C C . LYS A 1 100 ? 25.280 -8.981 4.195 1.00 47.47 100 LYS A C 1
ATOM 861 O O . LYS A 1 100 ? 24.195 -9.496 4.560 1.00 47.47 100 LYS A O 1
#

Sequence (100 aa):
IRKVGNYPYKYRRASQDYAFFFKIIKHFKAENYPEILVNYISEPNSISTKKRKLQVYNRILIIIDNFYFGYYPIKGVFRNVLLLLLSRTFTDRIKKLLKK

Secondary structure (DSSP, 8-state):
-TTT-SPPGGGTTS-HHHHHHHHHHTTS-----SS--------TTSHHHHTHHHHHHHHHHHHHHT--SSHHHHHHHHHHHHHHHS-HHHHHHHHHHH--

pLDDT: mean 91.64, std 7.42, range [47.47, 97.81]